Protein AF-K9ZYT9-F1 (afdb_monomer_lite)

Sequence (157 aa):
MTLTLPERLSARLYAEFWYRALRTWDVREVKTPSAYSLSTSYHYEREFDTLGQCGPERVTYLRTPIGEYTEREVGRQISLMVRYGTPETVQLGRMLERIRGDVAPQSLVREGGRWITPTERAVRYGVAVLTLAVRLRDGSAESALNILQNELAVKAG

pLDDT: mean 78.66, std 17.72, range [33.91, 95.06]

Foldseek 3Di:
DDDDPVLLLVLLVLLQQLLLLLLDWDKDQDQDPPPPPDDDDDDDDDDDPPPDPPHGDTWIWRDHPVGIDTPVVLVVLLVCQCPPNDPLSNVLSVLSVCSNVVVDDNTQADPPRAGDPVNLVSLSPSLSSLVSCVVVVNPVSVSSNVSSVVVNVVVVD

Secondary structure (DSSP, 8-state):
----HHHHHHHHHHHHHHHHHHHS-EEEE-----TTS-----------------PSPEEEEEEETTEEEEHHHHHHHHHHHHHHS-HHHHHHHHHHHHHHTT-S-S-SB-TTSPBPSSHHHHHHHHHHHHHHHHHTT-HHHHHHHHHHHHHHHHHH-

Radius of gyration: 20.72 Å; chains: 1; bounding box: 53×28×62 Å

Organism: Deinococcus peraridilitoris (strain DSM 19664 / LMG 22246 / CIP 109416 / KR-200) (NCBI:txid937777)

Structure (mmCIF, N/CA/C/O backbone):
data_AF-K9ZYT9-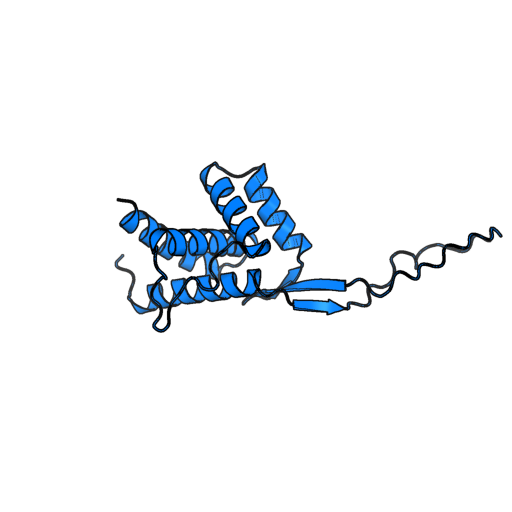F1
#
_entry.id   AF-K9ZYT9-F1
#
loop_
_atom_site.group_PDB
_atom_site.id
_atom_site.type_symbol
_atom_site.label_atom_id
_atom_site.label_alt_id
_atom_site.label_comp_id
_atom_site.label_asym_id
_atom_site.label_entity_id
_atom_site.label_seq_id
_atom_site.pdbx_PDB_ins_code
_atom_site.Cartn_x
_atom_site.Cartn_y
_atom_site.Cartn_z
_atom_site.occupancy
_atom_site.B_iso_or_equiv
_atom_site.auth_seq_id
_atom_site.auth_comp_id
_atom_site.auth_asym_id
_atom_site.auth_atom_id
_atom_site.pdbx_PDB_model_num
ATOM 1 N N . MET A 1 1 ? -21.671 -7.394 10.136 1.00 50.22 1 MET A N 1
ATOM 2 C CA . MET A 1 1 ? -20.703 -8.508 10.040 1.00 50.22 1 MET A CA 1
ATOM 3 C C . MET A 1 1 ? -19.528 -8.201 10.959 1.00 50.22 1 MET A C 1
ATOM 5 O O . MET A 1 1 ? -18.812 -7.237 10.721 1.00 50.22 1 MET A O 1
ATOM 9 N N . THR A 1 2 ? -19.379 -8.936 12.057 1.00 59.75 2 THR A N 1
ATO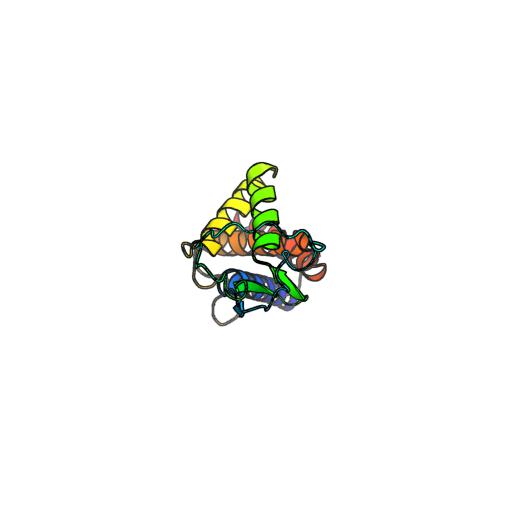M 10 C CA . THR A 1 2 ? -18.235 -8.818 12.971 1.00 59.75 2 THR A CA 1
ATOM 11 C C . THR A 1 2 ? -17.048 -9.569 12.374 1.00 59.75 2 THR A C 1
ATOM 13 O O . THR A 1 2 ? -17.005 -10.791 12.418 1.00 59.75 2 THR A O 1
ATOM 16 N N . LEU A 1 3 ? -16.106 -8.829 11.784 1.00 64.81 3 LEU A N 1
ATOM 17 C CA . LEU A 1 3 ? -14.841 -9.379 11.284 1.00 64.81 3 LEU A CA 1
ATOM 18 C C . LEU A 1 3 ? -14.083 -10.083 12.412 1.00 64.81 3 LEU A C 1
ATOM 20 O O . LEU A 1 3 ? -13.974 -9.552 13.523 1.00 64.81 3 LEU A O 1
ATOM 24 N N . THR A 1 4 ? -13.536 -11.253 12.115 1.00 76.31 4 THR A N 1
ATOM 25 C CA . THR A 1 4 ? -12.795 -12.065 13.078 1.00 76.31 4 THR A CA 1
ATOM 26 C C . THR A 1 4 ? -11.401 -11.466 13.336 1.00 76.31 4 THR A C 1
ATOM 28 O O . THR A 1 4 ? -10.819 -10.771 12.498 1.00 76.31 4 THR A O 1
ATOM 31 N N . LEU A 1 5 ? -10.838 -11.704 14.527 1.00 71.94 5 LEU A N 1
ATOM 32 C CA . LEU A 1 5 ? -9.467 -11.290 14.867 1.00 71.94 5 LEU A CA 1
ATOM 33 C C . LEU A 1 5 ? -8.393 -11.729 13.844 1.00 71.94 5 LEU A C 1
ATOM 35 O O . LEU A 1 5 ? -7.540 -10.889 13.535 1.00 71.94 5 LEU A O 1
ATOM 39 N N . PRO A 1 6 ? -8.403 -12.963 13.291 1.00 83.50 6 PRO A N 1
ATOM 40 C CA . PRO A 1 6 ? -7.421 -13.360 12.283 1.00 83.50 6 PRO A CA 1
ATOM 41 C C . PRO A 1 6 ? -7.536 -12.553 10.986 1.00 83.50 6 PRO A C 1
ATOM 43 O O . PRO A 1 6 ? -6.510 -12.169 10.438 1.00 83.50 6 PRO A O 1
ATOM 46 N N . GLU A 1 7 ? -8.740 -12.205 10.527 1.00 85.31 7 GLU A N 1
ATOM 47 C CA . GLU A 1 7 ? -8.918 -11.410 9.299 1.00 85.31 7 GLU A CA 1
ATOM 48 C C . GLU A 1 7 ? -8.314 -10.010 9.434 1.00 85.31 7 GLU A C 1
ATOM 50 O O . GLU A 1 7 ? -7.628 -9.524 8.534 1.00 85.31 7 GLU A O 1
ATOM 55 N N . ARG A 1 8 ? -8.509 -9.371 10.595 1.00 85.62 8 ARG A N 1
ATOM 56 C CA . ARG A 1 8 ? -7.907 -8.062 10.886 1.00 85.62 8 ARG A CA 1
ATOM 57 C C . ARG A 1 8 ? -6.388 -8.146 10.950 1.00 85.62 8 ARG A C 1
ATOM 59 O O . ARG A 1 8 ? -5.710 -7.266 10.430 1.00 85.62 8 ARG A O 1
ATOM 66 N N . LEU A 1 9 ? -5.852 -9.189 11.580 1.00 88.81 9 LEU A N 1
ATOM 67 C CA . LEU A 1 9 ? -4.412 -9.422 11.628 1.00 88.81 9 LEU A CA 1
ATOM 68 C C . LEU A 1 9 ? -3.842 -9.612 10.216 1.00 88.81 9 LEU A C 1
ATOM 70 O O . LEU A 1 9 ? -2.878 -8.938 9.859 1.00 88.81 9 LEU A O 1
ATOM 74 N N . SER A 1 10 ? -4.470 -10.460 9.402 1.00 89.25 10 SER A N 1
ATOM 75 C CA . SER A 1 10 ? -4.057 -10.706 8.021 1.00 89.25 10 SER A CA 1
ATOM 76 C C . SER A 1 10 ? -4.086 -9.432 7.181 1.00 89.25 10 SER A C 1
ATOM 78 O O . SER A 1 10 ? -3.108 -9.151 6.498 1.00 89.25 10 SER A O 1
ATOM 80 N N . ALA A 1 11 ? -5.130 -8.602 7.287 1.00 90.44 11 ALA A N 1
ATOM 81 C CA . ALA A 1 11 ? -5.205 -7.327 6.565 1.00 90.44 11 ALA A CA 1
ATOM 82 C C . ALA A 1 11 ? -4.061 -6.366 6.940 1.00 90.44 11 ALA A C 1
ATOM 84 O O . ALA A 1 11 ? -3.470 -5.723 6.071 1.00 90.44 11 ALA A O 1
ATOM 85 N N . ARG A 1 12 ? -3.705 -6.295 8.229 1.00 93.44 12 ARG A N 1
ATOM 86 C CA . ARG A 1 12 ? -2.589 -5.467 8.720 1.00 93.44 12 ARG A CA 1
ATOM 87 C C . ARG A 1 12 ? -1.243 -5.957 8.207 1.00 93.44 12 ARG A C 1
ATOM 89 O O . ARG A 1 12 ? -0.445 -5.155 7.733 1.00 93.44 12 ARG A O 1
ATOM 96 N N . LEU A 1 13 ? -0.998 -7.264 8.290 1.00 92.00 13 LEU A N 1
ATOM 97 C CA . LEU A 1 13 ? 0.234 -7.875 7.789 1.00 92.00 13 LEU A CA 1
ATOM 98 C C . LEU A 1 13 ? 0.350 -7.740 6.270 1.00 92.00 13 LEU A C 1
ATOM 100 O O . LEU A 1 13 ? 1.440 -7.526 5.749 1.00 92.00 13 LEU A O 1
ATOM 104 N N . TYR A 1 14 ? -0.774 -7.802 5.564 1.00 91.62 14 TYR A N 1
ATOM 105 C CA . TYR A 1 14 ? -0.810 -7.608 4.125 1.00 91.62 14 TYR A CA 1
ATOM 106 C C . TYR A 1 14 ? -0.477 -6.167 3.721 1.00 91.62 14 TYR A C 1
ATOM 108 O O . TYR A 1 14 ? 0.328 -5.942 2.817 1.00 91.62 14 TYR A O 1
ATOM 116 N N . ALA A 1 15 ? -1.017 -5.185 4.448 1.00 93.06 15 ALA A N 1
ATOM 117 C CA . ALA A 1 15 ? -0.633 -3.787 4.284 1.00 93.06 15 ALA A CA 1
ATOM 118 C C . ALA A 1 15 ? 0.853 -3.557 4.603 1.00 93.06 15 ALA A C 1
ATOM 120 O O . ALA A 1 15 ? 1.529 -2.850 3.862 1.00 93.06 15 ALA A O 1
ATOM 121 N N . GLU A 1 16 ? 1.376 -4.178 5.665 1.00 93.56 16 GLU A N 1
ATOM 122 C CA . GLU A 1 16 ? 2.801 -4.132 6.021 1.00 93.56 16 GLU A CA 1
ATOM 123 C C . GLU A 1 16 ? 3.688 -4.708 4.911 1.00 93.56 16 GLU A C 1
ATOM 125 O O . GLU A 1 16 ? 4.723 -4.128 4.588 1.00 93.56 16 GLU A O 1
ATOM 130 N N . PHE A 1 17 ? 3.284 -5.819 4.292 1.00 90.50 17 PHE A N 1
ATOM 131 C CA . PHE A 1 17 ? 4.029 -6.427 3.192 1.00 90.50 17 PHE A CA 1
ATOM 132 C C . PHE A 1 17 ? 4.161 -5.464 2.011 1.00 90.50 17 PHE A C 1
ATOM 134 O O . PHE A 1 17 ? 5.269 -5.175 1.557 1.00 90.50 17 PHE A O 1
ATOM 141 N N . TRP A 1 18 ? 3.035 -4.919 1.550 1.00 90.19 18 TRP A N 1
ATOM 142 C CA . TRP A 1 18 ? 3.026 -3.940 0.469 1.00 90.19 18 TRP A CA 1
ATOM 143 C C . TRP A 1 18 ? 3.775 -2.651 0.848 1.00 90.19 18 TRP A C 1
ATOM 145 O O . TRP A 1 18 ? 4.450 -2.052 0.011 1.00 90.19 18 TRP A O 1
ATOM 155 N N . TYR A 1 19 ? 3.704 -2.237 2.114 1.00 91.75 19 TYR A N 1
ATOM 156 C CA . TYR A 1 19 ? 4.416 -1.067 2.619 1.00 91.75 19 TYR A CA 1
ATOM 157 C C . TYR A 1 19 ? 5.931 -1.255 2.549 1.00 91.75 19 TYR A C 1
ATOM 159 O O . TYR A 1 19 ? 6.642 -0.386 2.043 1.00 91.75 19 TYR A O 1
ATOM 167 N N . ARG A 1 20 ? 6.422 -2.404 3.024 1.00 89.56 20 ARG A N 1
ATOM 168 C CA . ARG A 1 20 ? 7.841 -2.760 2.944 1.00 89.56 20 ARG A CA 1
ATOM 169 C C . ARG A 1 20 ? 8.297 -2.860 1.505 1.00 89.56 20 ARG A C 1
ATOM 171 O O . ARG A 1 20 ? 9.312 -2.256 1.185 1.00 89.56 20 ARG A O 1
ATOM 178 N N . ALA A 1 21 ? 7.519 -3.517 0.644 1.00 87.00 21 ALA A N 1
ATOM 179 C CA . ALA A 1 21 ? 7.823 -3.601 -0.779 1.00 87.00 21 ALA A CA 1
ATOM 180 C C . ALA A 1 21 ? 8.067 -2.205 -1.375 1.00 87.00 21 ALA A C 1
ATOM 182 O O . ALA A 1 21 ? 9.104 -1.978 -1.987 1.00 87.00 21 ALA A O 1
ATOM 183 N N . LEU A 1 22 ? 7.174 -1.237 -1.127 1.00 86.06 22 LEU A N 1
ATOM 184 C CA . LEU A 1 22 ? 7.310 0.133 -1.650 1.00 86.06 22 LEU A CA 1
ATOM 185 C C . LEU A 1 22 ? 8.529 0.899 -1.120 1.00 86.06 22 LEU A C 1
ATOM 187 O O . LEU A 1 22 ? 8.919 1.901 -1.723 1.00 86.06 22 LEU A O 1
ATOM 191 N N . ARG A 1 23 ? 9.105 0.463 0.003 1.00 86.44 23 ARG A N 1
ATOM 192 C CA . ARG A 1 23 ? 10.355 1.006 0.548 1.00 86.44 23 ARG A CA 1
ATOM 193 C C . ARG A 1 23 ? 11.578 0.294 -0.021 1.00 86.44 23 ARG A C 1
ATOM 195 O O . ARG A 1 23 ? 12.589 0.936 -0.276 1.00 86.44 23 ARG A O 1
ATOM 202 N N . THR A 1 24 ? 11.496 -1.019 -0.210 1.00 82.25 24 THR A N 1
ATOM 203 C CA . THR A 1 24 ? 12.604 -1.863 -0.665 1.00 82.25 24 THR A CA 1
ATOM 204 C C . THR A 1 24 ? 12.421 -2.223 -2.133 1.00 82.25 24 THR A C 1
ATOM 206 O O . THR A 1 24 ? 11.963 -3.315 -2.474 1.00 82.25 24 THR A O 1
ATOM 209 N N . TRP A 1 25 ? 12.779 -1.279 -2.997 1.00 75.38 25 TRP A N 1
ATOM 210 C CA . TRP A 1 25 ? 12.836 -1.498 -4.435 1.00 75.38 25 TRP A CA 1
ATOM 211 C C . TRP A 1 25 ? 13.994 -2.433 -4.797 1.00 75.38 25 TRP A C 1
ATOM 213 O O . TRP A 1 25 ? 15.122 -2.227 -4.349 1.00 75.38 25 TRP A O 1
ATOM 223 N N . ASP A 1 26 ? 13.722 -3.446 -5.617 1.00 67.62 26 ASP A N 1
ATOM 224 C CA . ASP A 1 26 ? 14.734 -4.363 -6.136 1.00 67.62 26 ASP A CA 1
ATOM 225 C C . ASP A 1 26 ? 15.282 -3.799 -7.454 1.00 67.62 26 ASP A C 1
ATOM 227 O O . ASP A 1 26 ? 14.568 -3.706 -8.457 1.00 67.62 26 ASP A O 1
ATOM 231 N N . VAL A 1 27 ? 16.544 -3.372 -7.458 1.00 65.88 27 VAL A N 1
ATOM 232 C CA . VAL A 1 27 ? 17.196 -2.843 -8.662 1.00 65.88 27 VAL A CA 1
ATOM 2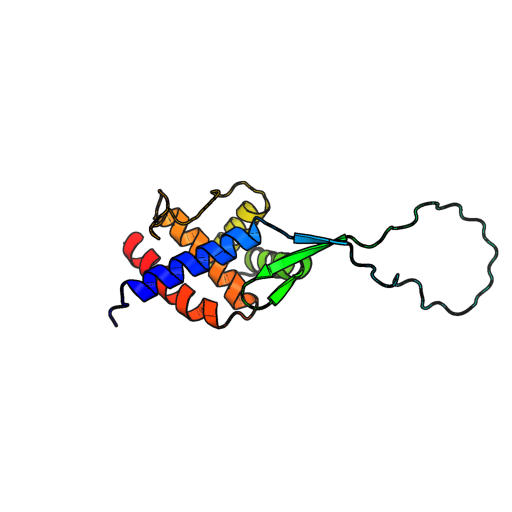33 C C . VAL A 1 27 ? 17.765 -4.012 -9.451 1.00 65.88 27 VAL A C 1
ATOM 235 O O . VAL A 1 27 ? 18.653 -4.715 -8.969 1.00 65.88 27 VAL A O 1
ATOM 238 N N . ARG A 1 28 ? 17.293 -4.204 -10.686 1.00 59.53 28 ARG A N 1
ATOM 239 C CA . ARG A 1 28 ? 17.848 -5.208 -11.596 1.00 59.53 28 ARG A CA 1
ATOM 240 C C . ARG A 1 28 ? 18.451 -4.541 -12.820 1.00 59.53 28 ARG A C 1
ATOM 242 O O . ARG A 1 28 ? 17.860 -3.654 -13.434 1.00 59.53 28 ARG A O 1
ATOM 249 N N . GLU A 1 29 ? 19.630 -5.005 -13.206 1.00 57.81 29 GLU A N 1
ATOM 250 C CA . GLU A 1 29 ? 20.192 -4.658 -14.506 1.00 57.81 29 GLU A CA 1
ATOM 251 C C . GLU A 1 29 ? 19.511 -5.528 -15.558 1.00 57.81 29 GLU A C 1
ATOM 253 O O . GLU A 1 29 ? 19.664 -6.751 -15.567 1.00 57.81 29 GLU A O 1
ATOM 258 N N . VAL A 1 30 ? 18.718 -4.906 -16.428 1.00 57.69 30 VAL A N 1
ATOM 259 C CA . VAL A 1 30 ? 18.091 -5.606 -17.544 1.00 57.69 30 VAL A CA 1
ATOM 260 C C . VAL A 1 30 ? 18.858 -5.225 -18.796 1.00 57.69 30 VAL A C 1
ATOM 262 O O . VAL A 1 30 ? 19.015 -4.051 -19.120 1.00 57.69 30 VAL A O 1
ATOM 265 N N . LYS A 1 31 ? 19.336 -6.228 -19.534 1.00 52.44 31 LYS A N 1
ATOM 266 C CA . LYS A 1 31 ? 19.806 -6.012 -20.902 1.00 52.44 31 LYS A CA 1
ATOM 267 C C . LYS A 1 31 ? 18.579 -5.764 -21.774 1.00 52.44 31 LYS A C 1
ATOM 269 O O . LYS A 1 31 ? 18.048 -6.695 -22.373 1.00 52.44 31 LYS A O 1
ATOM 274 N N . THR A 1 32 ? 18.086 -4.530 -21.798 1.00 51.22 32 THR A N 1
ATOM 275 C CA . THR A 1 32 ? 17.125 -4.127 -22.819 1.00 51.22 32 THR A CA 1
ATOM 276 C C . THR A 1 32 ? 17.845 -4.193 -24.169 1.00 51.22 32 THR A C 1
ATOM 278 O O . THR A 1 32 ? 18.969 -3.692 -24.286 1.00 51.22 32 THR A O 1
ATOM 281 N N . PRO A 1 33 ? 17.284 -4.862 -25.194 1.00 48.16 33 PRO A N 1
ATOM 282 C CA . PRO A 1 33 ? 17.799 -4.693 -26.541 1.00 48.16 33 PRO A CA 1
ATOM 283 C C . PRO A 1 33 ? 17.656 -3.208 -26.860 1.00 48.16 33 PRO A C 1
ATOM 285 O O . PRO A 1 33 ? 16.552 -2.666 -26.840 1.00 48.16 33 PRO A O 1
ATOM 288 N N . SER A 1 34 ? 18.796 -2.545 -27.046 1.00 47.62 34 SER A N 1
ATOM 289 C CA . SER A 1 34 ? 18.866 -1.135 -27.402 1.00 47.62 34 SER A CA 1
ATOM 290 C C . SER A 1 34 ? 17.840 -0.842 -28.496 1.00 47.62 34 SER A C 1
ATOM 292 O O . SER A 1 34 ? 17.854 -1.474 -29.554 1.00 47.62 34 SER A O 1
ATOM 294 N N . ALA A 1 35 ? 16.949 0.121 -28.257 1.00 49.44 35 ALA A N 1
ATOM 295 C CA . ALA A 1 35 ? 15.937 0.539 -29.228 1.00 49.44 35 ALA A CA 1
ATOM 296 C C . ALA A 1 35 ? 16.544 1.099 -30.538 1.00 49.44 35 ALA A C 1
ATOM 298 O O . ALA A 1 35 ? 15.810 1.434 -31.462 1.00 49.44 35 ALA A O 1
ATOM 299 N N . TYR A 1 36 ? 17.877 1.161 -30.646 1.00 49.59 36 TYR A N 1
ATOM 300 C CA . TYR A 1 36 ? 18.614 1.524 -31.854 1.00 49.59 36 TYR A CA 1
ATOM 301 C C . TYR A 1 36 ? 18.906 0.349 -32.805 1.00 49.59 36 TYR A C 1
ATOM 303 O O . TYR A 1 36 ? 19.534 0.550 -33.839 1.00 49.59 36 TYR A O 1
ATOM 311 N N . SER A 1 37 ? 18.441 -0.875 -32.532 1.00 45.81 37 SER A N 1
ATOM 312 C CA . SER 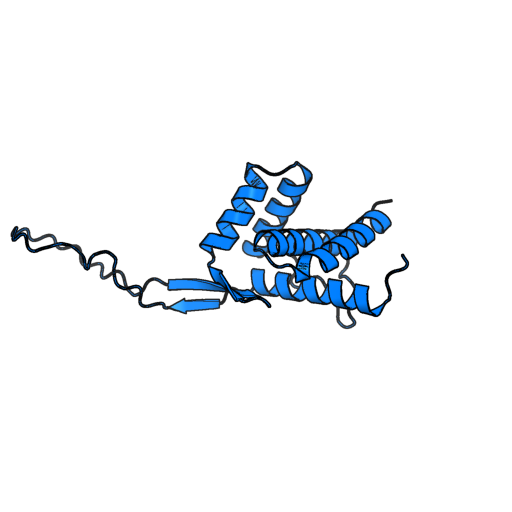A 1 37 ? 18.663 -2.028 -33.427 1.00 45.81 37 SER A CA 1
ATOM 313 C C . SER A 1 37 ? 17.595 -2.207 -34.518 1.00 45.81 37 SER A C 1
ATOM 315 O O . SER A 1 37 ? 17.355 -3.323 -34.966 1.00 45.81 37 SER A O 1
ATOM 317 N N . LEU A 1 38 ? 16.952 -1.121 -34.957 1.00 45.03 38 LEU A N 1
ATOM 318 C CA . LEU A 1 38 ? 16.078 -1.095 -36.135 1.00 45.03 38 LEU A CA 1
ATOM 319 C C . LEU A 1 38 ? 16.291 0.210 -36.920 1.00 45.03 38 LEU A C 1
ATOM 321 O O . LEU A 1 38 ? 15.381 1.021 -37.065 1.00 45.03 38 LEU A O 1
ATOM 325 N N . SER A 1 39 ? 17.494 0.423 -37.455 1.00 36.94 39 SER A N 1
ATOM 326 C CA . SER A 1 39 ? 17.643 1.302 -38.618 1.00 36.94 39 SER A CA 1
ATOM 327 C C . SER A 1 39 ? 18.518 0.638 -39.668 1.00 36.94 39 SER A C 1
ATOM 329 O O . SER A 1 39 ? 19.742 0.576 -39.572 1.00 36.94 39 SER A O 1
ATOM 331 N N . THR A 1 40 ? 17.818 0.108 -40.659 1.00 38.16 40 THR A N 1
ATOM 332 C CA . THR A 1 40 ? 18.199 -0.035 -42.056 1.00 38.16 40 THR A CA 1
ATOM 333 C C . THR A 1 40 ? 19.409 0.815 -42.451 1.00 38.16 40 THR A C 1
ATOM 335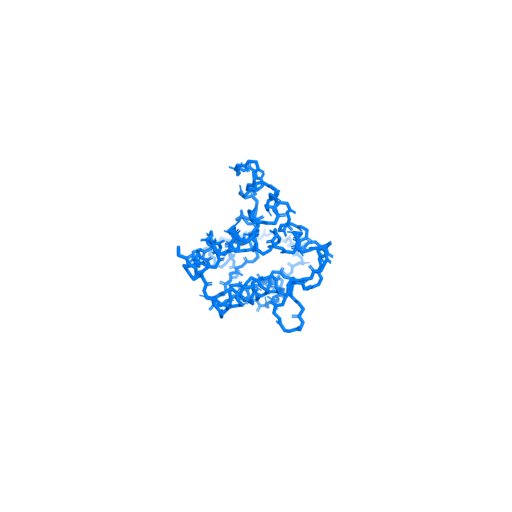 O O . THR A 1 40 ? 19.444 2.024 -42.236 1.00 38.16 40 THR A O 1
ATOM 338 N N . SER A 1 41 ? 20.371 0.143 -43.075 1.00 39.72 41 SER A N 1
ATOM 339 C CA . SER A 1 41 ? 21.484 0.678 -43.852 1.00 39.72 41 SER A CA 1
ATOM 340 C C . SER A 1 41 ? 21.196 2.022 -44.538 1.00 39.72 41 SER A C 1
ATOM 342 O O . SER A 1 41 ? 20.573 2.056 -45.597 1.00 39.72 41 SER A O 1
ATOM 344 N N . TYR A 1 42 ? 21.738 3.106 -43.991 1.00 35.47 42 TYR A N 1
ATOM 345 C CA . TYR A 1 42 ? 22.129 4.277 -44.768 1.00 35.47 42 TYR A CA 1
ATOM 346 C C . TYR A 1 42 ? 23.515 4.703 -44.299 1.00 35.47 42 TYR A C 1
ATOM 348 O O . TYR A 1 42 ? 23.698 5.194 -43.188 1.00 35.47 42 TYR A O 1
ATOM 356 N N . HIS A 1 43 ? 24.498 4.455 -45.162 1.00 41.41 43 HIS A N 1
ATOM 357 C CA . HIS A 1 43 ? 25.818 5.051 -45.068 1.00 41.41 43 HIS A CA 1
ATOM 358 C C . HIS A 1 43 ? 25.667 6.573 -45.092 1.00 41.41 43 HIS A C 1
ATOM 360 O O . HIS A 1 43 ? 25.295 7.148 -46.113 1.00 41.41 43 HIS A O 1
ATOM 366 N N . TYR A 1 44 ? 25.984 7.221 -43.978 1.00 33.91 44 TYR A N 1
ATOM 367 C CA . TYR A 1 44 ? 26.510 8.573 -44.008 1.00 33.91 44 TYR A CA 1
ATOM 368 C C . TYR A 1 44 ? 27.687 8.622 -43.047 1.00 33.91 44 TYR A C 1
ATOM 370 O O . TYR A 1 44 ? 27.532 8.522 -41.832 1.00 33.91 44 TYR A O 1
ATOM 378 N N . GLU A 1 45 ? 28.873 8.719 -43.635 1.00 45.41 45 GLU A N 1
ATOM 379 C CA . GLU A 1 45 ? 30.102 9.091 -42.956 1.00 45.41 45 GLU A CA 1
ATOM 380 C C . GLU A 1 45 ? 29.865 10.425 -42.247 1.00 45.41 45 GLU A C 1
ATOM 382 O O . GLU A 1 45 ? 29.708 11.481 -42.868 1.00 45.41 45 GLU A O 1
ATOM 387 N N . ARG A 1 46 ? 29.773 10.374 -40.923 1.00 38.19 46 ARG A N 1
ATOM 388 C CA . ARG A 1 46 ? 29.955 11.547 -40.086 1.00 38.19 46 ARG A CA 1
ATOM 389 C C . ARG A 1 46 ? 30.512 11.074 -38.756 1.00 38.19 46 ARG A C 1
ATOM 391 O O . ARG A 1 46 ? 29.801 10.483 -37.948 1.00 38.19 46 ARG A O 1
ATOM 398 N N . GLU A 1 47 ? 31.809 11.297 -38.589 1.00 45.16 47 GLU A N 1
ATOM 399 C CA . GLU A 1 47 ? 32.500 11.241 -37.308 1.00 45.16 47 GLU A CA 1
ATOM 400 C C . GLU A 1 47 ? 31.755 12.142 -36.317 1.00 45.16 47 GLU A C 1
ATOM 402 O O . GLU A 1 47 ? 31.894 13.363 -36.319 1.00 45.16 47 GLU A O 1
ATOM 407 N N . PHE A 1 48 ? 30.914 11.530 -35.491 1.00 37.88 48 PHE A N 1
ATOM 408 C CA . PHE A 1 48 ? 30.493 12.109 -34.231 1.00 37.88 48 PHE A CA 1
ATOM 409 C C . PHE A 1 48 ? 30.970 11.185 -33.128 1.00 37.88 48 PHE A C 1
ATOM 411 O O . PHE A 1 48 ? 30.376 10.150 -32.829 1.00 37.88 48 PHE A O 1
ATOM 418 N N . ASP A 1 49 ? 32.079 11.604 -32.539 1.00 43.31 49 ASP A N 1
ATOM 419 C CA . ASP A 1 49 ? 32.539 11.173 -31.235 1.00 43.31 49 ASP A CA 1
ATOM 420 C C . ASP A 1 49 ? 31.484 11.585 -30.190 1.00 43.31 49 ASP A C 1
ATOM 422 O O . ASP A 1 49 ? 31.488 12.690 -29.649 1.00 43.31 49 ASP A O 1
ATOM 426 N N . THR A 1 50 ? 30.526 10.703 -29.914 1.00 43.44 50 THR A N 1
ATOM 427 C CA . THR A 1 50 ? 29.774 10.722 -28.654 1.00 43.44 50 THR A CA 1
ATOM 428 C C . THR A 1 50 ? 29.951 9.373 -27.980 1.00 43.44 50 THR A C 1
ATOM 430 O O . THR A 1 50 ? 29.059 8.523 -27.965 1.00 43.44 50 THR A O 1
ATOM 433 N N . LEU A 1 51 ? 31.157 9.177 -27.445 1.00 45.34 51 LEU A N 1
ATOM 434 C CA . LEU A 1 51 ? 31.507 8.115 -26.510 1.00 45.34 51 LEU A CA 1
ATOM 435 C C . LEU A 1 51 ? 30.661 8.248 -25.239 1.00 45.34 51 LEU A C 1
ATOM 437 O O . LEU A 1 51 ? 31.030 8.890 -24.261 1.00 45.34 51 LEU A O 1
ATOM 441 N N . GLY A 1 52 ? 29.502 7.612 -25.270 1.00 42.81 52 GLY A N 1
ATOM 442 C CA . GLY A 1 52 ? 28.660 7.362 -24.116 1.00 42.81 52 GLY A CA 1
ATOM 443 C C . GLY A 1 52 ? 27.893 6.088 -24.393 1.00 42.81 52 GLY A C 1
ATOM 444 O O . GLY A 1 52 ? 26.718 6.144 -24.740 1.00 42.81 52 GLY A O 1
ATOM 445 N N . GLN A 1 53 ? 28.573 4.938 -24.314 1.00 41.19 53 GLN A N 1
ATOM 446 C CA . GLN A 1 53 ? 27.891 3.647 -24.307 1.00 41.19 53 GLN A CA 1
ATOM 447 C C . GLN A 1 53 ? 26.875 3.689 -23.165 1.00 41.19 53 GLN A C 1
ATOM 449 O O . GLN A 1 53 ? 27.239 3.634 -21.991 1.00 41.19 53 GLN A O 1
ATOM 454 N N . CYS A 1 54 ? 25.601 3.858 -23.514 1.00 46.22 54 CYS A N 1
ATOM 455 C CA . CYS A 1 54 ? 24.509 3.712 -22.575 1.00 46.22 54 CYS A CA 1
ATOM 456 C C . CYS A 1 54 ? 24.532 2.236 -22.176 1.00 46.22 54 CYS A C 1
ATOM 458 O O . CYS A 1 54 ? 24.134 1.367 -22.955 1.00 46.22 54 CYS A O 1
ATOM 460 N N . GLY A 1 55 ? 25.151 1.950 -21.027 1.00 50.22 55 GLY A N 1
ATOM 461 C CA . GLY A 1 55 ? 25.182 0.618 -20.440 1.00 50.22 55 GLY A CA 1
ATOM 462 C C . GLY A 1 55 ? 23.762 0.068 -20.263 1.00 50.22 55 GLY A C 1
ATOM 463 O O . GLY A 1 55 ? 22.792 0.803 -20.452 1.00 50.22 55 GLY A O 1
ATOM 464 N N . PRO A 1 56 ? 23.617 -1.223 -19.920 1.00 56.25 56 PRO A N 1
ATOM 465 C CA . PRO A 1 56 ? 22.304 -1.842 -19.752 1.00 56.25 56 PRO A CA 1
ATOM 466 C C . PRO A 1 56 ? 21.390 -0.959 -18.895 1.00 56.25 56 PRO A C 1
ATOM 468 O O . PRO A 1 56 ? 21.801 -0.465 -17.841 1.00 56.25 56 PRO A O 1
ATOM 471 N N . GLU A 1 57 ? 20.164 -0.735 -19.370 1.00 58.88 57 GLU A N 1
ATOM 472 C CA . GLU A 1 57 ? 19.202 0.099 -18.662 1.00 58.88 57 GLU A CA 1
ATOM 473 C C . GLU A 1 57 ? 18.893 -0.553 -17.309 1.00 58.88 57 GLU A C 1
ATOM 475 O O . GLU A 1 57 ? 18.408 -1.686 -17.215 1.00 58.88 57 GLU A O 1
ATOM 480 N N . ARG A 1 58 ? 19.228 0.152 -16.227 1.00 63.22 58 ARG A N 1
ATOM 481 C CA . ARG A 1 58 ? 18.881 -0.287 -14.877 1.00 63.22 58 ARG A CA 1
ATOM 482 C C . ARG A 1 58 ? 17.395 -0.049 -14.685 1.00 63.22 58 ARG A C 1
ATOM 484 O O . ARG A 1 58 ? 16.960 1.099 -14.623 1.00 63.22 58 ARG A O 1
ATOM 491 N N . VAL A 1 59 ? 16.626 -1.129 -14.594 1.00 70.81 59 VAL A N 1
ATOM 492 C CA . VAL A 1 59 ? 15.190 -1.051 -14.340 1.00 70.81 59 VAL A CA 1
ATOM 493 C C . VAL A 1 59 ? 14.935 -1.477 -12.903 1.00 70.81 59 VAL A C 1
ATOM 495 O O . VAL A 1 59 ? 15.292 -2.573 -12.469 1.00 70.81 59 VAL A O 1
ATOM 498 N N . THR A 1 60 ? 14.306 -0.582 -12.155 1.00 76.69 60 THR A N 1
ATOM 499 C CA . THR A 1 60 ? 13.921 -0.827 -10.771 1.00 76.69 60 THR A CA 1
ATOM 500 C C . THR A 1 60 ? 12.551 -1.503 -10.727 1.00 76.69 60 THR A C 1
ATOM 502 O O . THR A 1 60 ? 11.579 -0.985 -11.292 1.00 76.69 60 THR A O 1
ATOM 505 N N . TYR A 1 61 ? 12.463 -2.642 -10.041 1.00 80.25 61 TYR A N 1
ATOM 506 C CA . TYR A 1 61 ? 11.238 -3.421 -9.881 1.00 80.25 61 TYR A CA 1
ATOM 507 C C . TYR A 1 61 ? 10.775 -3.450 -8.423 1.00 80.25 61 TYR A C 1
ATOM 509 O O . TYR A 1 61 ? 11.552 -3.547 -7.476 1.00 80.25 61 TYR A O 1
ATOM 517 N N . LEU A 1 62 ? 9.464 -3.403 -8.253 1.00 81.88 62 LEU A N 1
ATOM 518 C CA . LEU A 1 62 ? 8.756 -3.656 -7.016 1.00 81.88 62 LEU A CA 1
ATOM 519 C C . LEU A 1 62 ? 8.315 -5.117 -7.012 1.00 81.88 62 LEU A C 1
ATOM 521 O O . LEU A 1 62 ? 7.470 -5.502 -7.822 1.00 81.88 62 LEU A O 1
ATOM 525 N N . ARG A 1 63 ? 8.840 -5.923 -6.087 1.00 80.50 63 ARG A N 1
ATOM 526 C CA . ARG A 1 63 ? 8.312 -7.273 -5.860 1.00 80.50 63 ARG A CA 1
ATOM 527 C C . ARG A 1 63 ? 7.089 -7.193 -4.960 1.00 80.50 63 ARG A C 1
ATOM 529 O O . ARG A 1 63 ? 7.169 -6.704 -3.836 1.00 80.50 63 ARG A O 1
ATOM 536 N N . THR A 1 64 ? 5.967 -7.690 -5.452 1.00 78.81 64 THR A N 1
ATOM 537 C CA . THR A 1 64 ? 4.684 -7.697 -4.742 1.00 78.81 64 THR A CA 1
ATOM 538 C C . THR A 1 64 ? 4.157 -9.130 -4.647 1.00 78.81 64 THR A C 1
ATOM 540 O O . THR A 1 64 ? 4.657 -10.003 -5.360 1.00 78.81 64 THR A O 1
ATOM 543 N N . PRO A 1 65 ? 3.148 -9.413 -3.800 1.00 68.88 65 PRO A N 1
ATOM 544 C CA . PRO A 1 65 ? 2.593 -10.763 -3.672 1.00 68.88 65 PRO A CA 1
ATOM 545 C C . PRO A 1 65 ? 2.023 -11.323 -4.981 1.00 68.88 65 PRO A C 1
ATOM 547 O O . PRO A 1 65 ? 1.918 -12.535 -5.133 1.00 68.88 65 PRO A O 1
ATOM 550 N N . ILE A 1 66 ? 1.636 -10.441 -5.904 1.00 78.00 66 ILE A N 1
ATOM 551 C CA . ILE A 1 66 ? 0.927 -10.789 -7.138 1.00 78.00 66 ILE A CA 1
ATOM 552 C C . ILE A 1 66 ? 1.801 -10.694 -8.394 1.00 78.00 66 ILE A C 1
ATOM 554 O O . ILE A 1 66 ? 1.336 -11.009 -9.486 1.00 78.00 66 ILE A O 1
ATOM 558 N N . GLY A 1 67 ? 3.057 -10.262 -8.258 1.00 80.19 67 GLY A N 1
ATOM 559 C CA . GLY A 1 67 ? 3.971 -10.102 -9.384 1.00 80.19 67 GLY A CA 1
ATOM 560 C C . GLY A 1 67 ? 4.977 -8.971 -9.203 1.00 80.19 67 GLY A C 1
ATOM 561 O O . GLY A 1 67 ? 5.155 -8.421 -8.113 1.00 80.19 67 GLY A O 1
ATOM 562 N N . GLU A 1 68 ? 5.648 -8.627 -10.295 1.00 85.12 68 GLU A N 1
ATOM 563 C CA . GLU A 1 68 ? 6.635 -7.552 -10.340 1.00 85.12 68 GLU A CA 1
ATOM 564 C C . GLU A 1 68 ? 6.052 -6.346 -11.077 1.00 85.12 68 GLU A C 1
ATOM 566 O O . GLU A 1 68 ? 5.473 -6.492 -12.151 1.00 85.12 68 GLU A O 1
ATOM 571 N N . TYR A 1 69 ? 6.221 -5.157 -10.505 1.00 84.56 69 TYR A N 1
ATOM 572 C CA . TYR A 1 69 ? 5.847 -3.897 -11.146 1.00 84.56 69 TYR A CA 1
ATOM 573 C C . TYR A 1 69 ? 7.078 -3.035 -11.346 1.00 84.56 69 TYR A C 1
ATOM 575 O O . TYR A 1 69 ? 7.936 -2.957 -10.471 1.00 84.56 69 TYR A O 1
ATOM 583 N N . THR A 1 70 ? 7.168 -2.335 -12.466 1.00 84.50 70 THR A N 1
ATOM 584 C CA . THR A 1 70 ? 8.246 -1.364 -12.669 1.00 84.50 70 THR A CA 1
ATOM 585 C C . THR A 1 70 ? 8.020 -0.120 -11.813 1.00 84.50 70 THR A C 1
ATOM 587 O O . THR A 1 70 ? 6.884 0.293 -11.550 1.00 84.50 70 THR A O 1
ATOM 590 N N . GLU A 1 71 ? 9.104 0.559 -11.437 1.00 83.44 71 GLU A N 1
ATOM 591 C CA . GLU A 1 71 ? 9.019 1.864 -10.771 1.00 83.44 71 GLU A CA 1
ATOM 592 C C . GLU A 1 71 ? 8.180 2.867 -11.571 1.00 83.44 71 GLU A C 1
ATOM 594 O O . GLU A 1 71 ? 7.417 3.653 -11.002 1.00 83.44 71 GLU A O 1
ATOM 599 N N . ARG A 1 72 ? 8.251 2.796 -12.903 1.00 82.69 72 ARG A N 1
ATOM 600 C CA . ARG A 1 72 ? 7.476 3.658 -13.795 1.00 82.69 72 ARG A CA 1
ATOM 601 C C . ARG A 1 72 ? 5.970 3.419 -13.682 1.00 82.69 72 ARG A C 1
ATOM 603 O O . ARG A 1 72 ? 5.211 4.389 -13.697 1.00 82.69 72 ARG A O 1
ATOM 610 N N . GLU A 1 73 ? 5.519 2.171 -13.596 1.00 86.44 73 GLU A N 1
ATOM 611 C CA . GLU A 1 73 ? 4.093 1.834 -13.471 1.00 86.44 73 GLU A CA 1
ATOM 612 C C . GLU A 1 73 ? 3.524 2.302 -12.136 1.00 86.44 73 GLU A C 1
ATOM 614 O O . GLU A 1 73 ? 2.508 3.000 -12.097 1.00 86.44 73 GLU A O 1
ATOM 619 N N . VAL A 1 74 ? 4.225 1.993 -11.048 1.00 87.69 74 VAL A N 1
ATOM 620 C CA . VAL A 1 74 ? 3.844 2.408 -9.695 1.00 87.69 74 VAL A CA 1
ATOM 621 C C . VAL A 1 74 ? 3.870 3.933 -9.574 1.00 87.69 74 VAL A C 1
ATOM 623 O O . VAL A 1 74 ? 2.905 4.543 -9.111 1.00 87.69 74 VAL A O 1
ATOM 626 N N . GLY A 1 75 ? 4.938 4.573 -10.058 1.00 87.50 75 GLY A N 1
ATOM 627 C CA . GLY A 1 75 ? 5.084 6.026 -10.072 1.00 87.50 75 GLY A CA 1
ATOM 628 C C . GLY A 1 75 ? 3.986 6.717 -10.881 1.00 87.50 75 GLY A C 1
ATOM 629 O O . GLY A 1 75 ? 3.469 7.753 -10.453 1.00 87.50 75 GLY A O 1
ATOM 630 N N . ARG A 1 76 ? 3.559 6.123 -12.004 1.00 90.69 76 ARG A N 1
ATOM 631 C CA . ARG A 1 76 ? 2.413 6.605 -12.787 1.00 90.69 76 ARG A CA 1
ATOM 632 C C . ARG A 1 76 ? 1.123 6.546 -11.970 1.00 90.69 76 ARG A C 1
ATOM 634 O O . ARG A 1 76 ? 0.405 7.540 -11.943 1.00 90.69 76 ARG A O 1
ATOM 641 N N . GLN A 1 77 ? 0.839 5.438 -11.285 1.00 92.44 77 GLN A N 1
ATOM 642 C CA . GLN A 1 77 ? -0.376 5.317 -10.467 1.00 92.44 77 GLN A CA 1
ATOM 643 C C . GLN A 1 77 ? -0.405 6.325 -9.314 1.00 92.44 77 GLN A C 1
ATOM 645 O O . GLN A 1 77 ? -1.418 7.000 -9.123 1.00 92.44 77 GLN A O 1
ATOM 650 N N . ILE A 1 78 ? 0.715 6.501 -8.607 1.00 91.50 78 ILE A N 1
ATOM 651 C CA . ILE A 1 78 ? 0.843 7.512 -7.546 1.00 91.50 78 ILE A CA 1
ATOM 652 C C . ILE A 1 78 ? 0.629 8.919 -8.121 1.00 91.50 78 ILE A C 1
ATOM 654 O O . ILE A 1 78 ? -0.155 9.698 -7.580 1.00 91.50 78 ILE A O 1
ATOM 658 N N . SER A 1 79 ? 1.241 9.227 -9.269 1.00 91.38 79 SER A N 1
ATOM 659 C CA . SER A 1 79 ? 1.066 10.524 -9.937 1.00 91.38 79 SER A CA 1
ATOM 660 C C . SER A 1 79 ? -0.393 10.782 -10.322 1.00 91.38 79 SER A C 1
ATOM 662 O O . SER A 1 79 ? -0.888 11.895 -10.149 1.00 91.38 79 SER A O 1
ATOM 664 N N . LEU A 1 80 ? -1.105 9.762 -10.813 1.00 92.00 80 LEU A N 1
ATOM 665 C CA . LEU A 1 80 ? -2.530 9.865 -11.133 1.00 92.00 80 LEU A CA 1
ATOM 666 C C . LEU A 1 80 ? -3.377 10.115 -9.879 1.00 92.00 80 LEU A C 1
ATOM 668 O O . LEU A 1 80 ? -4.297 10.929 -9.929 1.00 92.00 80 LEU A O 1
ATOM 672 N N . MET A 1 81 ? -3.059 9.465 -8.754 1.00 91.44 81 MET A N 1
ATOM 673 C CA . MET A 1 81 ? -3.728 9.714 -7.470 1.00 91.44 81 MET A CA 1
ATOM 674 C C . MET A 1 81 ? -3.554 11.164 -7.011 1.00 91.44 81 MET A C 1
ATOM 676 O O . MET A 1 81 ? -4.523 11.786 -6.585 1.00 91.44 81 MET A O 1
ATOM 680 N N . VAL A 1 82 ? -2.341 11.711 -7.123 1.00 92.44 82 VAL A N 1
ATOM 681 C CA . VAL A 1 82 ? -2.022 13.078 -6.680 1.00 92.44 82 VAL A CA 1
ATOM 682 C C . VAL A 1 82 ? -2.619 14.143 -7.602 1.00 92.44 82 VAL A C 1
ATOM 684 O O . VAL A 1 82 ? -3.052 15.185 -7.117 1.00 92.44 82 VAL A O 1
ATOM 687 N N . ARG A 1 83 ? -2.640 13.909 -8.921 1.00 90.50 83 ARG A N 1
ATOM 688 C CA . ARG A 1 83 ? -3.067 14.916 -9.910 1.00 90.50 83 ARG A CA 1
ATOM 689 C C . ARG A 1 83 ? -4.565 14.917 -10.196 1.00 90.50 83 ARG A C 1
ATOM 691 O O . ARG A 1 83 ? -5.115 15.981 -10.449 1.00 90.50 83 ARG A O 1
ATOM 698 N N . TYR A 1 84 ? -5.204 13.748 -10.183 1.00 90.25 84 TYR A N 1
ATOM 699 C CA . TYR A 1 84 ? -6.586 13.578 -10.655 1.00 90.25 84 TYR A CA 1
ATOM 700 C C . TYR A 1 84 ? -7.497 12.863 -9.647 1.00 90.25 84 TYR A C 1
ATOM 702 O O . TYR A 1 84 ? -8.632 12.525 -9.971 1.00 90.25 84 TYR A O 1
ATOM 710 N N . GLY A 1 85 ? -7.008 12.576 -8.439 1.00 86.44 85 GLY A N 1
ATOM 711 C CA . GLY A 1 85 ? -7.797 11.924 -7.399 1.00 86.44 85 GLY A CA 1
ATOM 712 C C . GLY A 1 85 ? -8.824 12.847 -6.737 1.00 86.44 85 GLY A C 1
ATOM 713 O O . GLY A 1 85 ? -8.741 14.071 -6.815 1.00 86.44 85 GLY A O 1
ATOM 714 N N . THR A 1 86 ? -9.763 12.246 -6.004 1.00 92.00 86 THR A N 1
ATOM 715 C CA . THR A 1 86 ? -10.575 12.967 -5.009 1.00 92.00 86 THR A CA 1
ATOM 716 C C . THR A 1 86 ? -9.677 13.564 -3.916 1.00 92.00 86 THR A C 1
ATOM 718 O O . THR A 1 86 ? -8.557 13.080 -3.738 1.00 92.00 86 THR A O 1
ATOM 721 N N . PRO A 1 87 ? -10.131 14.558 -3.125 1.00 91.44 87 PRO A N 1
ATOM 722 C CA . PRO A 1 87 ? -9.317 15.137 -2.050 1.00 91.44 87 PRO A CA 1
ATOM 723 C C . PRO A 1 87 ? -8.695 14.094 -1.108 1.00 91.44 87 PRO A C 1
ATOM 725 O O . PRO A 1 87 ? -7.524 14.202 -0.749 1.00 91.44 87 PRO A O 1
ATOM 728 N N . GLU A 1 88 ? -9.443 13.042 -0.773 1.00 89.81 88 GLU A N 1
ATOM 729 C CA . GLU A 1 88 ? -8.953 11.906 0.012 1.00 89.81 88 GLU A CA 1
ATOM 730 C C . GLU A 1 88 ? -7.876 11.105 -0.738 1.00 89.81 88 GLU A C 1
ATOM 732 O O . GLU A 1 88 ? -6.785 10.876 -0.216 1.00 89.81 88 GLU A O 1
ATOM 737 N N . THR A 1 89 ? -8.122 10.764 -2.006 1.00 90.19 89 THR A N 1
ATOM 738 C CA . THR A 1 89 ? -7.153 10.048 -2.854 1.00 90.19 89 THR A CA 1
ATOM 739 C C . THR A 1 89 ? -5.852 10.836 -3.031 1.00 90.19 89 THR A C 1
ATOM 741 O O . THR A 1 89 ? -4.769 10.250 -3.025 1.00 90.19 89 THR A O 1
ATOM 744 N N . VAL A 1 90 ? -5.934 12.164 -3.150 1.00 92.44 90 VAL A N 1
ATOM 745 C CA . VAL A 1 90 ? -4.766 13.049 -3.252 1.00 92.44 90 VAL A CA 1
ATOM 746 C C . VAL A 1 90 ? -3.932 12.989 -1.973 1.00 92.44 90 VAL A C 1
ATOM 748 O O . VAL A 1 90 ? -2.704 12.918 -2.046 1.00 92.44 90 VAL A O 1
ATOM 751 N N . GLN A 1 91 ? -4.570 12.974 -0.797 1.00 92.69 91 GLN A N 1
ATOM 752 C CA . GLN A 1 91 ? -3.856 12.814 0.474 1.00 92.69 91 GLN A CA 1
ATOM 753 C C . GLN A 1 91 ? -3.136 11.465 0.547 1.00 92.69 91 GLN A C 1
ATOM 755 O O . GLN A 1 91 ? -1.955 11.433 0.897 1.00 92.69 91 GLN A O 1
ATOM 760 N N . LEU A 1 92 ? -3.802 10.373 0.155 1.00 92.19 92 LEU A N 1
ATOM 761 C CA . LEU A 1 92 ? -3.185 9.044 0.091 1.00 92.19 92 LEU A CA 1
ATOM 762 C C . LEU A 1 92 ? -2.004 9.026 -0.893 1.00 92.19 92 LEU A C 1
ATOM 764 O O . LEU A 1 92 ? -0.934 8.526 -0.555 1.00 92.19 92 LEU A O 1
ATOM 768 N N . GLY A 1 93 ? -2.150 9.650 -2.065 1.00 91.31 93 GLY A N 1
ATOM 769 C CA . GLY A 1 93 ? -1.076 9.799 -3.050 1.00 91.31 93 GLY A CA 1
ATOM 770 C C . GLY A 1 93 ? 0.155 10.512 -2.481 1.00 91.31 93 GLY A C 1
ATOM 771 O O . GLY A 1 93 ? 1.270 10.005 -2.584 1.00 91.31 93 GLY A O 1
ATOM 772 N N . ARG A 1 94 ? -0.038 11.636 -1.779 1.00 92.25 94 ARG A N 1
ATOM 773 C CA . ARG A 1 94 ? 1.055 12.358 -1.097 1.00 92.25 94 ARG A CA 1
ATOM 774 C C . ARG A 1 94 ? 1.712 11.522 0.002 1.00 92.25 94 ARG A C 1
ATOM 776 O O . ARG A 1 94 ? 2.909 11.651 0.247 1.00 92.25 94 ARG A O 1
ATOM 783 N N . MET A 1 95 ? 0.949 10.672 0.690 1.00 92.62 95 MET A N 1
ATOM 784 C CA . MET A 1 95 ? 1.513 9.743 1.671 1.00 92.62 95 MET A CA 1
ATOM 785 C C . MET A 1 95 ? 2.403 8.694 0.998 1.00 92.62 95 MET A C 1
ATOM 787 O O . MET A 1 95 ? 3.483 8.428 1.519 1.00 92.62 95 MET A O 1
ATOM 791 N N . LEU A 1 96 ? 2.008 8.164 -0.162 1.00 92.19 96 LEU A N 1
ATOM 792 C CA . LEU A 1 96 ? 2.819 7.225 -0.947 1.00 92.19 96 LEU A CA 1
ATOM 793 C C . LEU A 1 96 ? 4.123 7.865 -1.447 1.00 92.19 96 LEU A C 1
ATOM 795 O O . LEU A 1 96 ? 5.175 7.231 -1.386 1.00 92.19 96 LEU A O 1
ATOM 799 N N . GLU A 1 97 ? 4.096 9.135 -1.860 1.00 89.81 97 GLU A N 1
ATOM 800 C CA . GLU A 1 97 ? 5.323 9.867 -2.217 1.00 89.81 97 GLU A CA 1
ATOM 801 C C . GLU A 1 97 ? 6.297 9.981 -1.038 1.00 89.81 97 GLU A C 1
ATOM 803 O O . GLU A 1 97 ? 7.499 9.798 -1.214 1.00 89.81 97 GLU A O 1
ATOM 808 N N . ARG A 1 98 ? 5.795 10.189 0.187 1.00 89.62 98 ARG A N 1
ATOM 809 C CA . ARG A 1 98 ? 6.645 10.202 1.393 1.00 89.62 98 ARG A CA 1
ATOM 810 C C . ARG A 1 98 ? 7.270 8.845 1.701 1.00 89.62 98 ARG A C 1
ATOM 812 O O . ARG A 1 98 ? 8.360 8.819 2.261 1.00 89.62 98 ARG A O 1
ATOM 819 N N . ILE A 1 99 ? 6.589 7.742 1.377 1.00 88.75 99 ILE A N 1
ATOM 820 C CA . ILE A 1 99 ? 7.161 6.393 1.516 1.00 88.75 99 ILE A CA 1
ATOM 821 C C . ILE A 1 99 ? 8.340 6.241 0.557 1.00 88.75 99 ILE A C 1
ATOM 823 O O . ILE A 1 99 ? 9.412 5.826 0.984 1.00 88.75 99 ILE A O 1
ATOM 827 N N . ARG A 1 100 ? 8.162 6.642 -0.710 1.00 82.94 100 ARG A N 1
ATOM 828 C CA . ARG A 1 100 ? 9.229 6.598 -1.723 1.00 82.94 100 ARG A CA 1
ATOM 829 C C . ARG A 1 100 ? 10.402 7.522 -1.393 1.00 82.94 100 ARG A C 1
ATOM 831 O O . ARG A 1 100 ? 11.534 7.181 -1.700 1.00 82.94 100 ARG A O 1
ATOM 838 N N . GLY A 1 101 ? 10.135 8.667 -0.768 1.00 81.81 101 GLY A N 1
ATOM 839 C CA . GLY A 1 101 ? 11.157 9.620 -0.326 1.00 81.81 101 GLY A CA 1
ATOM 840 C C . GLY A 1 101 ? 11.814 9.296 1.020 1.00 81.81 101 GLY A C 1
ATOM 841 O O . GLY A 1 101 ? 12.494 10.161 1.557 1.00 81.81 101 GLY A O 1
ATOM 842 N N . ASP A 1 102 ? 11.569 8.114 1.597 1.00 80.06 102 ASP A N 1
ATOM 843 C CA . ASP A 1 102 ? 12.113 7.667 2.891 1.00 80.06 102 ASP A CA 1
ATOM 844 C C . ASP A 1 102 ? 11.779 8.568 4.108 1.00 80.06 102 ASP A C 1
ATOM 846 O O . ASP A 1 102 ? 12.419 8.522 5.153 1.00 80.06 102 ASP A O 1
ATOM 850 N N . VAL A 1 103 ? 10.714 9.374 4.019 1.00 82.56 103 VAL A N 1
ATOM 851 C CA . VAL A 1 103 ? 10.246 10.268 5.108 1.00 82.56 103 VAL A CA 1
ATOM 852 C C . VAL A 1 103 ? 9.129 9.611 5.946 1.00 82.56 103 VAL A C 1
ATOM 854 O O . VAL A 1 103 ? 8.567 10.198 6.875 1.00 82.56 103 VAL A O 1
ATOM 857 N N . ALA A 1 104 ? 8.742 8.383 5.600 1.00 84.56 104 ALA A N 1
ATOM 858 C CA . ALA A 1 104 ? 7.694 7.623 6.275 1.00 84.56 104 ALA A CA 1
ATOM 859 C C . ALA A 1 104 ? 8.266 6.683 7.365 1.00 84.56 104 ALA A C 1
ATOM 861 O O . ALA A 1 104 ? 9.458 6.374 7.340 1.00 84.56 104 ALA A O 1
ATOM 862 N N . PRO A 1 105 ? 7.444 6.192 8.318 1.00 83.62 105 PRO A N 1
ATOM 863 C CA . PRO A 1 105 ? 7.885 5.236 9.345 1.00 83.62 105 PRO A CA 1
ATOM 864 C C . PRO A 1 105 ? 8.557 3.984 8.759 1.00 83.62 105 PRO A C 1
ATOM 866 O O . PRO A 1 105 ? 8.208 3.557 7.670 1.00 83.62 105 PRO A O 1
ATOM 869 N N . GLN A 1 106 ? 9.482 3.327 9.454 1.00 87.38 106 GLN A N 1
ATOM 870 C CA . GLN A 1 106 ? 10.126 2.128 8.882 1.00 87.38 106 GLN A CA 1
ATOM 871 C C . GLN A 1 106 ? 9.180 0.921 8.747 1.00 87.38 106 GLN A C 1
ATOM 873 O O . GLN A 1 106 ? 9.342 0.110 7.842 1.00 87.38 106 GLN A O 1
ATOM 878 N N . SER A 1 107 ? 8.178 0.834 9.619 1.00 90.06 107 SER A N 1
ATOM 879 C CA . SER A 1 107 ? 7.176 -0.234 9.677 1.00 90.06 107 SER A CA 1
ATOM 880 C C . SER A 1 107 ? 5.824 0.376 10.049 1.00 90.06 107 SER A C 1
ATOM 882 O O . SER A 1 107 ? 5.785 1.390 10.751 1.00 90.06 107 SER A O 1
ATOM 884 N N . LEU A 1 108 ? 4.718 -0.221 9.615 1.00 90.31 108 LEU A N 1
ATOM 885 C CA . LEU A 1 108 ? 3.366 0.119 10.066 1.00 90.31 108 LEU A CA 1
ATOM 886 C C . LEU A 1 108 ? 2.925 -0.756 11.240 1.00 90.31 108 LEU A C 1
ATOM 888 O O . LEU A 1 108 ? 2.106 -0.330 12.059 1.00 90.31 108 LEU A O 1
ATOM 892 N N . VAL A 1 109 ? 3.474 -1.964 11.346 1.00 92.06 109 VAL A N 1
ATOM 893 C CA . VAL A 1 109 ? 3.045 -2.982 12.306 1.00 92.06 109 VAL A CA 1
ATOM 894 C C . VAL A 1 109 ? 4.197 -3.366 13.246 1.00 92.06 109 VAL A C 1
ATOM 896 O O . VAL A 1 109 ? 5.351 -3.504 12.843 1.00 92.06 109 VAL A O 1
ATOM 899 N N . ARG A 1 110 ? 3.897 -3.504 14.540 1.00 89.81 110 ARG A N 1
ATOM 900 C CA . ARG A 1 110 ? 4.812 -4.010 15.575 1.00 89.81 110 ARG A CA 1
ATOM 901 C C . ARG A 1 110 ? 4.854 -5.535 15.569 1.00 89.81 110 ARG A C 1
ATOM 903 O O . ARG A 1 110 ? 3.948 -6.191 15.052 1.00 89.81 110 ARG A O 1
ATOM 910 N N . GLU A 1 111 ? 5.850 -6.096 16.247 1.00 80.31 111 GLU A N 1
ATOM 911 C CA . GLU A 1 111 ? 5.852 -7.516 16.601 1.00 80.31 111 GLU A CA 1
ATOM 912 C C . GLU A 1 111 ? 4.531 -7.882 17.304 1.00 80.31 111 GLU A C 1
ATOM 914 O O . GLU A 1 111 ? 4.087 -7.205 18.234 1.00 80.31 111 GLU A O 1
ATOM 919 N N . GLY A 1 112 ? 3.833 -8.892 16.776 1.00 79.06 112 GLY A N 1
ATOM 920 C CA . GLY A 1 112 ? 2.493 -9.281 17.231 1.00 79.06 112 GLY A CA 1
ATOM 921 C C . GLY A 1 112 ? 1.314 -8.643 16.481 1.00 79.06 112 GLY A C 1
ATOM 922 O O . GLY A 1 112 ? 0.171 -8.802 16.910 1.00 79.06 112 GLY A O 1
ATOM 923 N N . GLY A 1 113 ? 1.538 -7.930 15.369 1.00 83.69 113 GLY A N 1
ATOM 924 C CA . GLY A 1 113 ? 0.451 -7.588 14.438 1.00 83.69 113 GLY A CA 1
ATOM 925 C C . GLY A 1 113 ? -0.393 -6.364 14.811 1.00 83.69 113 GLY A C 1
ATOM 926 O O . GLY A 1 113 ? -1.496 -6.160 14.290 1.00 83.69 113 GLY A O 1
ATOM 927 N N . ARG A 1 114 ? 0.094 -5.550 15.751 1.00 89.06 114 ARG A N 1
ATOM 928 C CA . ARG A 1 114 ? -0.553 -4.303 16.188 1.00 89.06 114 ARG A CA 1
ATOM 929 C C . ARG A 1 114 ? 0.050 -3.106 15.461 1.00 89.06 114 ARG A C 1
ATOM 931 O O . ARG A 1 114 ? 1.248 -3.085 15.215 1.00 89.06 114 ARG A O 1
ATOM 938 N N . TRP A 1 115 ? -0.753 -2.085 15.180 1.00 91.12 115 TRP A N 1
ATOM 939 C CA . TRP A 1 115 ? -0.265 -0.840 14.581 1.00 91.12 115 TRP A CA 1
ATOM 940 C C . TRP A 1 115 ? 0.793 -0.143 15.443 1.00 91.12 115 TRP A C 1
ATOM 942 O O . TRP A 1 115 ? 0.699 -0.138 16.675 1.00 91.12 115 TRP A O 1
ATOM 952 N N . ILE A 1 116 ? 1.771 0.494 14.798 1.00 92.94 116 ILE A N 1
ATOM 953 C CA . ILE A 1 116 ? 2.686 1.416 15.476 1.00 92.94 116 ILE A CA 1
ATOM 954 C C . ILE A 1 116 ? 1.938 2.673 15.953 1.00 92.94 116 ILE A C 1
ATOM 956 O O . ILE A 1 116 ? 0.910 3.061 15.398 1.00 92.94 116 ILE A O 1
ATOM 960 N N . THR A 1 117 ? 2.458 3.336 16.987 1.00 87.38 117 THR A N 1
ATOM 961 C CA . THR A 1 117 ? 1.939 4.630 17.458 1.00 87.38 117 THR A CA 1
ATOM 962 C C . THR A 1 117 ? 2.548 5.762 16.614 1.00 87.38 117 THR A C 1
ATOM 964 O O . THR A 1 117 ? 3.761 5.740 16.413 1.00 87.38 117 THR A O 1
ATOM 967 N N . PRO A 1 118 ? 1.776 6.767 16.152 1.00 89.75 118 PRO A N 1
ATOM 968 C CA . PRO A 1 118 ? 0.331 6.936 16.323 1.00 89.75 118 PRO A CA 1
ATOM 969 C C . PRO A 1 118 ? -0.487 6.016 15.402 1.00 89.75 118 PRO A C 1
ATOM 971 O O . PRO A 1 118 ? -0.273 5.978 14.191 1.00 89.75 118 PRO A O 1
ATOM 974 N N . THR A 1 119 ? -1.456 5.299 15.992 1.00 90.06 119 THR A N 1
ATOM 975 C CA . THR A 1 119 ? -2.169 4.211 15.294 1.00 90.06 119 THR A CA 1
ATOM 976 C C . THR A 1 119 ? -2.998 4.698 14.115 1.00 90.06 119 THR A C 1
ATOM 978 O O . THR A 1 119 ? -3.000 4.048 13.079 1.00 90.06 119 THR A O 1
ATOM 981 N N . GLU A 1 120 ? -3.637 5.862 14.225 1.00 91.00 120 GLU A N 1
ATOM 982 C CA . GLU A 1 120 ? -4.401 6.449 13.121 1.00 91.00 120 GLU A CA 1
ATOM 983 C C . GLU A 1 120 ? -3.509 6.709 11.899 1.00 91.00 120 GLU A C 1
ATOM 985 O O . GLU A 1 120 ? -3.847 6.334 10.778 1.00 91.00 120 GLU A O 1
ATOM 990 N N . ARG A 1 121 ? -2.315 7.276 12.114 1.00 90.81 121 ARG A N 1
ATOM 991 C CA . ARG A 1 121 ? -1.351 7.531 11.038 1.00 90.81 121 ARG A CA 1
ATOM 992 C C . ARG A 1 121 ? -0.892 6.229 10.382 1.00 90.81 121 ARG A C 1
ATOM 994 O O . ARG A 1 121 ? -0.800 6.180 9.159 1.00 90.81 121 ARG A O 1
ATOM 1001 N N . ALA A 1 122 ? -0.615 5.195 11.177 1.00 92.50 122 ALA A N 1
ATOM 1002 C CA . ALA A 1 122 ? -0.218 3.882 10.670 1.00 92.50 122 ALA A CA 1
ATOM 1003 C C . ALA A 1 122 ? -1.322 3.248 9.810 1.00 92.50 122 ALA A C 1
ATOM 1005 O O . ALA A 1 122 ? -1.051 2.801 8.696 1.00 92.50 122 ALA A O 1
ATOM 1006 N N . VAL A 1 123 ? -2.574 3.304 10.277 1.00 93.31 123 VAL A N 1
ATOM 1007 C CA . VAL A 1 123 ? -3.743 2.825 9.526 1.00 93.31 123 VAL A CA 1
ATOM 1008 C C . VAL A 1 123 ? -3.903 3.604 8.218 1.00 93.31 123 VAL A C 1
ATOM 1010 O O . VAL A 1 123 ? -4.087 2.984 7.177 1.00 93.31 123 VAL A O 1
ATOM 1013 N N . ARG A 1 124 ? -3.765 4.940 8.224 1.00 93.88 124 ARG A N 1
ATOM 1014 C CA . ARG A 1 124 ? -3.846 5.761 6.999 1.00 93.88 124 ARG A CA 1
ATOM 1015 C C . ARG A 1 124 ? -2.780 5.384 5.967 1.00 93.88 124 ARG A C 1
ATOM 1017 O O . ARG A 1 124 ? -3.086 5.329 4.780 1.00 93.88 124 ARG A O 1
ATOM 1024 N N . TYR A 1 125 ? -1.548 5.095 6.395 1.00 94.00 125 TYR A N 1
ATOM 1025 C CA . TYR A 1 125 ? -0.529 4.565 5.483 1.00 94.00 125 TYR A CA 1
ATOM 1026 C C . TYR A 1 125 ? -0.912 3.180 4.953 1.00 94.00 125 TYR A C 1
ATOM 1028 O O . TYR A 1 125 ? -0.762 2.941 3.759 1.00 94.00 125 TYR A O 1
ATOM 1036 N N . GLY A 1 126 ? -1.463 2.301 5.795 1.00 93.12 126 GLY A N 1
ATOM 1037 C CA . GLY A 1 126 ? -1.978 1.003 5.356 1.00 93.12 126 GLY A CA 1
ATOM 1038 C C . GLY A 1 126 ? -3.072 1.138 4.292 1.00 93.12 126 GLY A C 1
ATOM 1039 O O . GLY A 1 126 ? -2.999 0.499 3.247 1.00 93.12 126 GLY A O 1
ATOM 1040 N N . VAL A 1 127 ? -4.033 2.042 4.502 1.00 95.06 127 VAL A N 1
ATOM 1041 C CA . VAL A 1 127 ? -5.085 2.366 3.525 1.00 95.06 127 VAL A CA 1
ATOM 1042 C C . VAL A 1 127 ? -4.486 2.911 2.228 1.00 95.06 127 VAL A C 1
ATOM 1044 O O . VAL A 1 127 ? -4.880 2.470 1.150 1.00 95.06 127 VAL A O 1
ATOM 1047 N N . ALA A 1 128 ? -3.511 3.823 2.300 1.00 94.62 128 ALA A N 1
ATOM 1048 C CA . ALA A 1 128 ? -2.868 4.392 1.112 1.00 94.62 128 ALA A CA 1
ATOM 1049 C C . ALA A 1 128 ? -2.204 3.311 0.247 1.00 94.62 128 ALA A C 1
ATOM 1051 O O . ALA A 1 128 ? -2.378 3.280 -0.971 1.00 94.62 128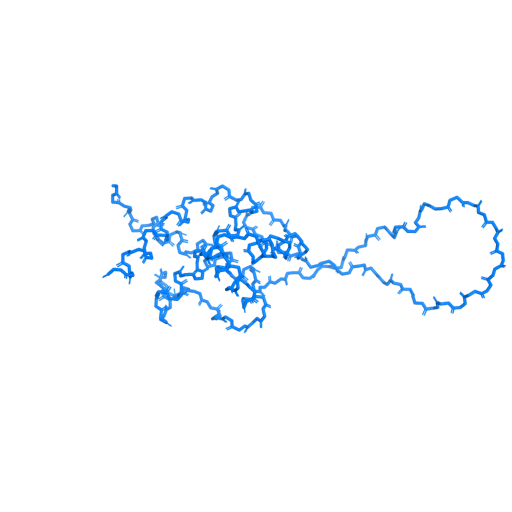 ALA A O 1
ATOM 1052 N N . VAL A 1 129 ? -1.476 2.405 0.894 1.00 94.44 129 VAL A N 1
ATOM 1053 C CA . VAL A 1 129 ? -0.751 1.311 0.249 1.00 94.44 129 VAL A CA 1
ATOM 1054 C C . VAL A 1 129 ? -1.706 0.292 -0.367 1.00 94.44 129 VAL A C 1
ATOM 1056 O O . VAL A 1 129 ? -1.525 -0.088 -1.520 1.00 94.44 129 VAL A O 1
ATOM 1059 N N . LEU A 1 130 ? -2.754 -0.114 0.352 1.00 94.44 130 LEU A N 1
ATOM 1060 C CA . LEU A 1 130 ? -3.743 -1.046 -0.194 1.00 94.44 130 LEU A CA 1
ATOM 1061 C C . LEU A 1 130 ? -4.569 -0.412 -1.319 1.00 94.44 130 LEU A C 1
ATOM 1063 O O . LEU A 1 130 ? -4.883 -1.082 -2.295 1.00 94.44 130 LEU A O 1
ATOM 1067 N N . THR A 1 131 ? -4.848 0.892 -1.252 1.00 94.69 131 THR A N 1
ATOM 1068 C CA . THR A 1 131 ? -5.491 1.623 -2.359 1.00 94.69 131 THR A CA 1
ATOM 1069 C C . THR A 1 131 ? -4.629 1.584 -3.622 1.00 94.69 131 THR A C 1
ATOM 1071 O O . THR A 1 131 ? -5.146 1.414 -4.728 1.00 94.69 131 THR A O 1
ATOM 1074 N N . LEU A 1 132 ? -3.308 1.717 -3.474 1.00 92.88 132 LEU A N 1
ATOM 1075 C CA . LEU A 1 132 ? -2.376 1.550 -4.586 1.00 92.88 132 LEU A CA 1
ATOM 1076 C C . LEU A 1 132 ? -2.377 0.106 -5.108 1.00 92.88 132 LEU A C 1
ATOM 1078 O O . LEU A 1 132 ? -2.445 -0.080 -6.319 1.00 92.88 132 LEU A O 1
ATOM 1082 N N . ALA A 1 133 ? -2.348 -0.894 -4.225 1.00 90.88 133 ALA A N 1
ATOM 1083 C CA . ALA A 1 133 ? -2.387 -2.308 -4.606 1.00 90.88 133 ALA A CA 1
ATOM 1084 C C . ALA A 1 133 ? -3.641 -2.646 -5.436 1.00 90.88 133 ALA A C 1
ATOM 1086 O O . ALA A 1 133 ? -3.531 -3.221 -6.518 1.00 90.88 133 ALA A O 1
ATOM 1087 N N . VAL A 1 134 ? -4.820 -2.176 -5.015 1.00 92.81 134 VAL A N 1
ATOM 1088 C CA . VAL A 1 134 ? -6.071 -2.325 -5.783 1.00 92.81 134 VAL A CA 1
ATOM 1089 C C . VAL A 1 134 ? -5.958 -1.673 -7.166 1.00 92.81 134 VAL A C 1
ATOM 1091 O O . VAL A 1 134 ? -6.325 -2.274 -8.174 1.00 92.81 134 VAL A O 1
ATOM 1094 N N . ARG A 1 135 ? -5.378 -0.469 -7.262 1.00 90.44 135 ARG A N 1
ATOM 1095 C CA . ARG A 1 135 ? -5.142 0.200 -8.560 1.00 90.44 135 ARG A CA 1
ATOM 1096 C C . ARG A 1 135 ? -4.158 -0.548 -9.459 1.00 90.44 135 ARG A C 1
ATOM 1098 O O . ARG A 1 135 ? -4.247 -0.434 -10.680 1.00 90.44 135 ARG A O 1
ATOM 1105 N N . LEU A 1 136 ? -3.247 -1.317 -8.871 1.00 88.81 136 LEU A N 1
ATOM 1106 C CA . LEU A 1 136 ? -2.344 -2.226 -9.576 1.00 88.81 136 LEU A CA 1
ATOM 1107 C C . LEU A 1 136 ? -3.004 -3.570 -9.934 1.00 88.81 136 LEU A C 1
ATOM 1109 O O . LEU A 1 136 ? -2.342 -4.428 -10.513 1.00 88.81 136 LEU A O 1
ATOM 1113 N N . ARG A 1 137 ? -4.320 -3.705 -9.706 1.00 87.75 137 ARG A N 1
ATOM 1114 C CA . ARG A 1 137 ? -5.159 -4.886 -9.973 1.00 87.75 137 ARG A CA 1
ATOM 1115 C C . ARG A 1 137 ? -4.931 -6.051 -9.011 1.00 87.75 137 ARG A C 1
ATOM 1117 O O . ARG A 1 137 ? -5.156 -7.204 -9.371 1.00 87.75 137 ARG A O 1
ATOM 1124 N N . ASP A 1 138 ? -4.538 -5.749 -7.777 1.00 87.19 138 ASP A N 1
ATOM 1125 C CA . ASP A 1 138 ? -4.523 -6.728 -6.697 1.00 87.19 138 ASP A CA 1
ATOM 1126 C C . ASP A 1 138 ? -5.921 -6.929 -6.098 1.00 87.19 138 ASP A C 1
ATOM 1128 O O . ASP A 1 138 ? -6.349 -6.189 -5.211 1.00 87.19 138 ASP A O 1
ATOM 1132 N N . GLY A 1 139 ? -6.635 -7.957 -6.563 1.00 83.00 139 GLY A N 1
ATOM 1133 C CA . GLY A 1 139 ? -7.953 -8.302 -6.022 1.00 83.00 139 GLY A CA 1
ATOM 1134 C C . GLY A 1 139 ? -7.918 -8.738 -4.550 1.00 83.00 139 GLY A C 1
ATOM 1135 O O . GLY A 1 139 ? -8.899 -8.559 -3.831 1.00 83.00 139 GLY A O 1
ATOM 1136 N N . SER A 1 140 ? -6.783 -9.247 -4.055 1.00 83.31 140 SER A N 1
ATOM 1137 C CA . SER A 1 140 ? -6.649 -9.632 -2.640 1.00 83.31 140 SER A CA 1
ATOM 1138 C C . SER A 1 140 ? -6.556 -8.406 -1.725 1.00 83.31 140 SER A C 1
ATOM 1140 O O . SER A 1 140 ? -6.925 -8.471 -0.549 1.00 83.31 140 SER A O 1
ATOM 1142 N N . ALA A 1 141 ? -6.116 -7.266 -2.266 1.00 89.06 141 ALA A N 1
ATOM 1143 C CA . ALA A 1 141 ? -6.024 -6.010 -1.535 1.00 89.06 141 ALA A CA 1
ATOM 1144 C C . ALA A 1 141 ? -7.385 -5.353 -1.268 1.00 89.06 141 ALA A C 1
ATOM 1146 O O . ALA A 1 141 ? -7.496 -4.624 -0.284 1.00 89.06 141 ALA A O 1
ATOM 1147 N N . GLU A 1 142 ? -8.422 -5.623 -2.067 1.00 89.62 142 GLU A N 1
ATOM 1148 C CA . GLU A 1 142 ? -9.749 -5.004 -1.897 1.00 89.62 142 GLU A CA 1
ATOM 1149 C C . GLU A 1 142 ? -10.389 -5.379 -0.556 1.00 89.62 142 GLU A C 1
ATOM 1151 O O . GLU A 1 142 ? -10.817 -4.515 0.213 1.00 89.62 142 GLU A O 1
ATOM 1156 N N . SER A 1 143 ? -10.387 -6.672 -0.227 1.00 89.06 143 SER A N 1
ATOM 1157 C CA . SER A 1 143 ? -10.912 -7.169 1.048 1.00 89.06 143 SER A CA 1
ATOM 1158 C C . SER A 1 143 ? -10.154 -6.577 2.237 1.00 89.06 143 SER A C 1
ATOM 1160 O O . SER A 1 143 ? -10.766 -6.118 3.203 1.00 89.06 143 SER A O 1
ATOM 1162 N N . ALA A 1 144 ? -8.822 -6.527 2.157 1.00 90.38 144 ALA A N 1
ATOM 1163 C CA . ALA A 1 144 ? -7.991 -5.933 3.199 1.00 90.38 144 ALA A CA 1
ATOM 1164 C C . ALA A 1 144 ? -8.231 -4.417 3.334 1.00 90.38 144 ALA A C 1
ATOM 1166 O O . ALA A 1 144 ? -8.296 -3.904 4.453 1.00 90.38 144 ALA A O 1
ATOM 1167 N N . LEU A 1 145 ? -8.421 -3.706 2.218 1.00 92.06 145 LEU A N 1
ATOM 1168 C CA . LEU A 1 145 ? -8.699 -2.270 2.192 1.00 92.06 145 LEU A CA 1
ATOM 1169 C C . LEU A 1 145 ? -10.004 -1.951 2.923 1.00 92.06 145 LEU A C 1
ATOM 1171 O O . LEU A 1 145 ? -10.008 -1.086 3.799 1.00 92.06 145 LEU A O 1
ATOM 1175 N N . ASN A 1 146 ? -11.072 -2.698 2.639 1.00 92.38 146 ASN A N 1
ATOM 1176 C CA . ASN A 1 146 ? -12.367 -2.529 3.298 1.00 92.38 146 ASN A CA 1
ATOM 1177 C C . ASN A 1 146 ? -12.263 -2.728 4.821 1.00 92.38 146 ASN A C 1
ATOM 1179 O O . ASN A 1 146 ? -12.855 -1.981 5.602 1.00 92.38 146 ASN A O 1
ATOM 1183 N N . ILE A 1 147 ? -11.474 -3.710 5.270 1.00 91.25 147 ILE A N 1
ATOM 1184 C CA . ILE A 1 147 ? -11.220 -3.944 6.700 1.00 91.25 147 ILE A CA 1
ATOM 1185 C C . ILE A 1 147 ? -10.510 -2.736 7.329 1.00 91.25 147 ILE A C 1
ATOM 1187 O O . ILE A 1 147 ? -10.910 -2.283 8.404 1.00 91.25 147 ILE A O 1
ATOM 1191 N N . LEU A 1 148 ? -9.479 -2.199 6.668 1.00 91.31 148 LEU A N 1
ATOM 1192 C CA . LEU A 1 148 ? -8.705 -1.076 7.202 1.00 91.31 148 LEU A CA 1
ATOM 1193 C C . LEU A 1 148 ? -9.460 0.251 7.175 1.00 91.31 148 LEU A C 1
ATOM 1195 O O . LEU A 1 148 ? -9.309 1.041 8.104 1.00 91.31 148 LEU A O 1
ATOM 1199 N N . GLN A 1 149 ? -10.292 0.494 6.164 1.00 92.31 149 GLN A N 1
ATOM 1200 C CA . GLN A 1 149 ? -11.162 1.671 6.113 1.00 92.31 149 GLN A CA 1
ATOM 1201 C C . GLN A 1 149 ? -12.172 1.664 7.264 1.00 92.31 149 GLN A C 1
ATOM 1203 O O . GLN A 1 149 ? -12.346 2.682 7.933 1.00 92.31 149 GLN A O 1
ATOM 1208 N N . ASN A 1 150 ? -12.756 0.502 7.571 1.00 90.62 150 ASN A N 1
ATOM 1209 C CA . ASN A 1 150 ? -13.614 0.346 8.745 1.00 90.62 150 ASN A CA 1
ATOM 1210 C C . ASN A 1 150 ? -12.844 0.586 10.055 1.00 90.62 150 ASN A C 1
ATOM 1212 O O . ASN A 1 150 ? -13.351 1.251 10.957 1.00 90.62 150 ASN A O 1
ATOM 1216 N N . GLU A 1 151 ? -11.609 0.082 10.174 1.00 88.50 151 GLU A N 1
ATOM 1217 C CA . GLU A 1 151 ? -10.768 0.341 11.352 1.00 88.50 151 GLU A CA 1
ATOM 1218 C C . GLU A 1 151 ? -10.408 1.830 11.492 1.00 88.50 151 GLU A C 1
ATOM 1220 O O . GLU A 1 151 ? -10.370 2.347 12.609 1.00 88.50 151 GLU A O 1
ATOM 1225 N N . LEU A 1 152 ? -10.168 2.525 10.377 1.00 89.12 152 LEU A N 1
ATOM 1226 C CA . LEU A 1 152 ? -9.891 3.958 10.363 1.00 89.12 152 LEU A CA 1
ATOM 1227 C C . LEU A 1 152 ? -11.113 4.767 10.805 1.00 89.12 152 LEU A C 1
ATOM 1229 O O . LEU A 1 152 ? -10.969 5.655 11.640 1.00 89.12 152 LEU A O 1
ATOM 1233 N N . ALA A 1 153 ? -12.302 4.430 10.300 1.00 88.56 153 ALA A N 1
ATOM 1234 C CA . ALA A 1 153 ? -13.550 5.094 10.670 1.00 88.56 153 ALA A CA 1
ATOM 1235 C C . ALA A 1 153 ? -13.831 4.985 12.179 1.00 88.56 153 ALA A C 1
ATOM 1237 O O . ALA A 1 153 ? -14.163 5.980 12.814 1.00 88.56 153 ALA A O 1
ATOM 1238 N N . VAL A 1 154 ? -13.604 3.807 12.773 1.00 86.81 154 VAL A N 1
ATOM 1239 C CA . VAL A 1 154 ? -13.757 3.580 14.226 1.00 86.81 154 VAL A CA 1
ATOM 1240 C C . VAL A 1 154 ? -12.748 4.378 15.059 1.00 86.81 154 VAL A C 1
ATOM 1242 O O . VAL A 1 154 ? -13.000 4.649 16.225 1.00 86.81 154 VAL A O 1
ATOM 1245 N N . LYS A 1 155 ? -11.585 4.722 14.499 1.00 78.69 155 LYS A N 1
ATOM 1246 C CA . LYS A 1 155 ? -10.540 5.489 15.195 1.00 78.69 155 LYS A CA 1
ATOM 1247 C C . LYS A 1 155 ? -10.666 7.003 15.009 1.00 78.69 155 LYS A C 1
ATOM 1249 O O . LYS A 1 155 ? -10.001 7.732 15.738 1.00 78.69 155 LYS A O 1
ATOM 1254 N N . ALA A 1 156 ? -11.422 7.443 14.005 1.00 71.56 156 ALA A N 1
ATOM 1255 C CA . ALA A 1 156 ? -11.618 8.850 13.667 1.00 71.56 156 ALA A CA 1
ATOM 1256 C C . ALA A 1 156 ? -12.887 9.457 14.295 1.00 71.56 156 ALA A C 1
ATOM 1258 O O . ALA A 1 156 ? -12.982 10.682 14.360 1.00 71.56 156 ALA A O 1
ATOM 1259 N N . GLY A 1 157 ? -13.842 8.619 14.717 1.00 56.78 157 GLY A N 1
ATOM 1260 C CA . GLY A 1 157 ? -14.998 9.004 15.539 1.00 56.78 157 GLY A CA 1
ATOM 1261 C C . GLY A 1 157 ? -14.711 8.855 17.024 1.00 56.78 157 GLY A C 1
ATOM 1262 O O . GLY A 1 157 ? -15.254 9.678 17.789 1.00 56.78 157 GLY A O 1
#